Protein AF-A0A368ZDE7-F1 (afdb_monomer_lite)

Sequence (183 aa):
MKRCLILVFVIISFYSSSQNFVDDIDRVAVVVIDYCVDTNGKRFDIKINQDKSTYKHDGWQQGCLEHFKNGTLIYPMKMTNTCWKSIYYFVNSKYKTYELPAEDRVKCKEFHRGKFKYENPAYSETIIKRRAKRQIEHGDLGGKQKYKIKWTDDHKYKLETLKMSLEKDKHKEEYNQISPQEP

Foldseek 3Di:
DDDPPPPPPPPPPPPPDDQAADAPDDFKWKWKWKWAAAQVLDIDPTDTDPVRGRDDDPVVNVVVSVVVNPDDDDPSNVRHPHMDMDMHMYGHVVPVPDDDDPVVQVVLLVVQADWDADPDPVQRQWIWGHDNQKIWIQGPVRWIWIWGWDDPGSNDIDTDTPDTPDVVCPVVVVVVPDDDDDD

Radius of gyration: 22.7 Å; chains: 1; bounding box: 64×62×55 Å

Organism: NCBI:txid533325

Secondary structure (DSSP, 8-state):
-------------------EEESSSSSEEEEEEEEEE-TTS-EEEEEE-TTT-----HHHHHHHHHHHHHSPPSSGGGTTTEEEEEEEEEEEGGGSS----HHHHHHGGGGGSEEEE-SSGGGTTPEEEEETTEEEEE-TTS-EEEEEEEEEETTEEEEEEEEE--GGGHHHHHTTSS-----

Structure (mmCIF, N/CA/C/O backbone):
data_AF-A0A368ZDE7-F1
#
_entry.id   AF-A0A368ZDE7-F1
#
loop_
_atom_site.group_PDB
_atom_site.id
_atom_site.type_symbol
_atom_site.label_atom_id
_atom_site.label_alt_id
_atom_site.label_comp_id
_atom_site.label_asym_id
_atom_site.label_entity_id
_atom_site.label_seq_id
_atom_site.pdbx_PDB_ins_code
_atom_site.Cartn_x
_atom_site.Cartn_y
_atom_site.Cartn_z
_atom_site.occupancy
_atom_site.B_iso_or_equiv
_atom_site.auth_seq_id
_atom_site.auth_comp_id
_atom_site.auth_asym_id
_atom_site.auth_atom_id
_atom_site.pdbx_PDB_model_num
ATOM 1 N N . MET A 1 1 ? -48.293 -17.791 -33.897 1.00 38.41 1 MET A N 1
ATOM 2 C CA . MET A 1 1 ? -46.893 -18.063 -33.499 1.00 38.41 1 MET A CA 1
ATOM 3 C C . MET A 1 1 ? -46.222 -16.752 -33.098 1.00 38.41 1 MET A C 1
ATOM 5 O O . MET A 1 1 ? -45.762 -16.023 -33.965 1.00 38.41 1 MET A O 1
ATOM 9 N N . LYS A 1 2 ? -46.236 -16.399 -31.806 1.00 40.88 2 LYS A N 1
ATOM 10 C CA . LYS A 1 2 ? -45.519 -15.221 -31.290 1.00 40.88 2 LYS A CA 1
ATOM 11 C C . LYS A 1 2 ? -44.111 -15.670 -30.899 1.00 40.88 2 LYS A C 1
ATOM 13 O O . LYS A 1 2 ? -43.956 -16.436 -29.956 1.00 40.88 2 LYS A O 1
ATOM 18 N N . ARG A 1 3 ? -43.102 -15.254 -31.665 1.00 46.19 3 ARG A N 1
ATOM 19 C CA . ARG A 1 3 ? -41.691 -15.475 -31.330 1.00 46.19 3 ARG A CA 1
ATOM 20 C C . ARG A 1 3 ? -41.312 -14.498 -30.214 1.00 46.19 3 ARG A C 1
ATOM 22 O O . ARG A 1 3 ? -41.156 -13.310 -30.473 1.00 46.19 3 ARG A O 1
ATOM 29 N N . CYS A 1 4 ? -41.204 -14.987 -28.982 1.00 45.69 4 CYS A N 1
ATOM 30 C CA . CYS A 1 4 ? -40.564 -14.249 -27.896 1.00 45.69 4 CYS A CA 1
ATOM 31 C C . CYS A 1 4 ? -39.050 -14.251 -28.134 1.00 45.69 4 CYS A C 1
ATOM 33 O O . CYS A 1 4 ? -38.377 -15.249 -27.895 1.00 45.69 4 CYS A O 1
ATOM 35 N N . LEU A 1 5 ? -38.524 -13.131 -28.626 1.00 50.25 5 LEU A N 1
ATOM 36 C CA . LEU A 1 5 ? -37.099 -12.819 -28.569 1.00 50.25 5 LEU A CA 1
ATOM 37 C C . LEU A 1 5 ? -36.759 -12.485 -27.111 1.00 50.25 5 LEU A C 1
ATOM 39 O O . LEU A 1 5 ? -37.008 -11.374 -26.649 1.00 50.25 5 LEU A O 1
ATOM 43 N N . ILE A 1 6 ? -36.243 -13.464 -26.369 1.00 53.16 6 ILE A N 1
ATOM 44 C CA . ILE A 1 6 ? -35.656 -13.222 -25.049 1.00 53.16 6 ILE A CA 1
ATOM 45 C C . ILE A 1 6 ? -34.253 -12.665 -25.290 1.00 53.16 6 ILE A C 1
ATOM 47 O O . ILE A 1 6 ? -33.321 -13.391 -25.629 1.00 53.16 6 ILE A O 1
ATOM 51 N N . LEU A 1 7 ? -34.134 -11.348 -25.166 1.00 50.12 7 LEU A N 1
ATOM 52 C CA . LEU A 1 7 ? -32.878 -10.616 -25.244 1.00 50.12 7 LEU A CA 1
ATOM 53 C C . LEU A 1 7 ? -32.168 -10.785 -23.892 1.00 50.12 7 LEU A C 1
ATOM 55 O O . LEU A 1 7 ? -32.485 -10.105 -22.919 1.00 50.12 7 LEU A O 1
ATOM 59 N N . VAL A 1 8 ? -31.266 -11.765 -23.806 1.00 55.41 8 VAL A N 1
ATOM 60 C CA . VAL A 1 8 ? -30.436 -12.000 -22.616 1.00 55.41 8 VAL A CA 1
ATOM 61 C C . VAL A 1 8 ? -29.409 -10.872 -22.528 1.00 55.41 8 VAL A C 1
ATOM 63 O O . VAL A 1 8 ? -28.395 -10.874 -23.221 1.00 55.41 8 VAL A O 1
ATOM 66 N N . PHE A 1 9 ? -29.691 -9.880 -21.684 1.00 45.12 9 PHE A N 1
ATOM 67 C CA . PHE A 1 9 ? -28.726 -8.859 -21.289 1.00 45.12 9 PHE A CA 1
ATOM 68 C C . PHE A 1 9 ? -27.680 -9.508 -20.372 1.00 45.12 9 PHE A C 1
ATOM 70 O O . PHE A 1 9 ? -27.902 -9.687 -19.175 1.00 45.12 9 PHE A O 1
ATOM 77 N N . VAL A 1 10 ? -26.534 -9.888 -20.939 1.00 45.66 10 VAL A N 1
ATOM 78 C CA . VAL A 1 10 ? -25.349 -10.259 -20.160 1.00 45.66 10 VAL A CA 1
ATOM 79 C C . VAL A 1 10 ? -24.764 -8.967 -19.591 1.00 45.66 10 VAL A C 1
ATOM 81 O O . VAL A 1 10 ? -24.033 -8.244 -20.264 1.00 45.66 10 VAL A O 1
ATOM 84 N N . ILE A 1 11 ? -25.125 -8.644 -18.350 1.00 45.81 11 ILE A N 1
ATOM 85 C CA . ILE A 1 11 ? -24.500 -7.558 -17.593 1.00 45.81 11 ILE A CA 1
ATOM 86 C C . ILE A 1 11 ? -23.112 -8.052 -17.171 1.00 45.81 11 ILE A C 1
ATOM 88 O O . ILE A 1 11 ? -22.952 -8.683 -16.128 1.00 45.81 11 ILE A O 1
ATOM 92 N N . ILE A 1 12 ? -22.100 -7.808 -18.007 1.00 44.31 12 ILE A N 1
ATOM 93 C CA . ILE A 1 12 ? -20.701 -8.013 -17.624 1.00 44.31 12 ILE A CA 1
ATOM 94 C C . ILE A 1 12 ? -20.291 -6.813 -16.771 1.00 44.31 12 ILE A C 1
ATOM 96 O O . ILE A 1 12 ? -19.841 -5.782 -17.270 1.00 44.31 12 ILE A O 1
ATOM 100 N N . SER A 1 13 ? -20.493 -6.933 -15.463 1.00 41.50 13 SER A N 1
ATOM 101 C CA . SER A 1 13 ? -19.992 -5.970 -14.487 1.00 41.50 13 SER A CA 1
ATOM 102 C C . SER A 1 13 ? -18.473 -6.111 -14.373 1.00 41.50 13 SER A C 1
ATOM 104 O O . SER A 1 13 ? -17.971 -6.897 -13.571 1.00 41.50 13 SER A O 1
ATOM 106 N N . PHE A 1 14 ? -17.720 -5.354 -15.172 1.00 37.47 14 PHE A N 1
ATOM 107 C CA . PHE A 1 14 ? -16.277 -5.199 -14.985 1.00 37.47 14 PHE A CA 1
ATOM 108 C C . PHE A 1 14 ? -16.005 -4.335 -13.746 1.00 37.47 14 PHE A C 1
ATOM 110 O O . PHE A 1 14 ? -15.839 -3.120 -13.831 1.00 37.47 14 PHE A O 1
ATOM 117 N N . TYR A 1 15 ? -15.960 -4.964 -12.572 1.00 40.03 15 TYR A N 1
ATOM 118 C CA . TYR A 1 15 ? -15.416 -4.339 -11.367 1.00 40.03 15 TYR A CA 1
ATOM 119 C C . TYR A 1 15 ? -13.885 -4.465 -11.387 1.00 40.03 15 TYR A C 1
ATOM 121 O O . TYR A 1 15 ? -13.300 -5.391 -10.829 1.00 40.03 15 TYR A O 1
ATOM 129 N N . SER A 1 16 ? -13.208 -3.537 -12.066 1.00 41.28 16 SER A N 1
ATOM 130 C CA . SER A 1 16 ? -11.744 -3.470 -12.057 1.00 41.28 16 SER A CA 1
ATOM 131 C C . SER A 1 16 ? -11.243 -2.675 -10.855 1.00 41.28 16 SER A C 1
ATOM 133 O O . SER A 1 16 ? -11.096 -1.458 -10.899 1.00 41.28 16 SER A O 1
ATOM 135 N N . SER A 1 17 ? -10.955 -3.401 -9.779 1.00 49.16 17 SER A N 1
ATOM 136 C CA . SER A 1 17 ? -9.959 -3.074 -8.747 1.00 49.16 17 SER A CA 1
ATOM 137 C C . SER A 1 17 ? -9.624 -4.372 -8.009 1.00 49.16 17 SER A C 1
ATOM 139 O O . SER A 1 17 ? -9.922 -4.532 -6.829 1.00 49.16 17 SER A O 1
ATOM 141 N N . SER A 1 18 ? -9.100 -5.361 -8.739 1.00 57.50 18 SER A N 1
ATOM 142 C CA . SER A 1 18 ? -8.778 -6.673 -8.174 1.00 57.50 18 SER A CA 1
ATOM 143 C C . SER A 1 18 ? -7.544 -6.557 -7.284 1.00 57.50 18 SER A C 1
ATOM 145 O O . SER A 1 18 ? -6.411 -6.672 -7.747 1.00 57.50 18 SER A O 1
ATOM 147 N N . GLN A 1 19 ? -7.760 -6.321 -5.994 1.00 75.31 19 GLN A N 1
ATOM 148 C CA . GLN A 1 19 ? -6.785 -6.700 -4.982 1.00 75.31 19 GLN A CA 1
ATOM 149 C C . GLN A 1 19 ? -6.508 -8.203 -5.137 1.00 75.31 19 GLN A C 1
ATOM 151 O O . GLN A 1 19 ? -7.449 -8.992 -5.223 1.00 75.31 19 GLN A O 1
ATOM 156 N N . ASN A 1 20 ? -5.237 -8.603 -5.239 1.00 89.50 20 ASN A N 1
ATOM 157 C CA . ASN A 1 20 ? -4.905 -10.020 -5.370 1.00 89.50 20 ASN A CA 1
ATOM 158 C C . ASN A 1 20 ? -5.102 -10.6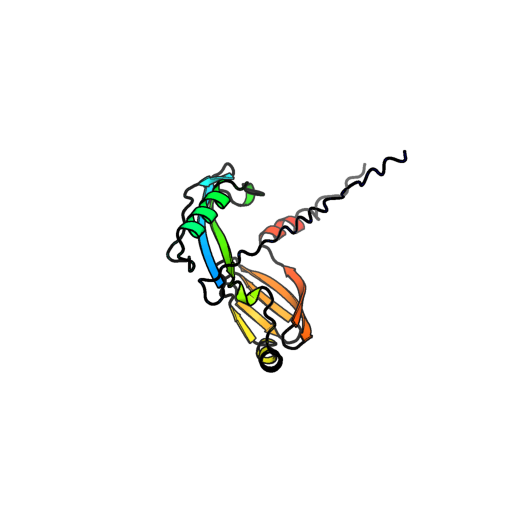84 -4.014 1.00 89.50 20 ASN A C 1
ATOM 160 O O . ASN A 1 20 ? -4.502 -10.266 -3.021 1.00 89.50 20 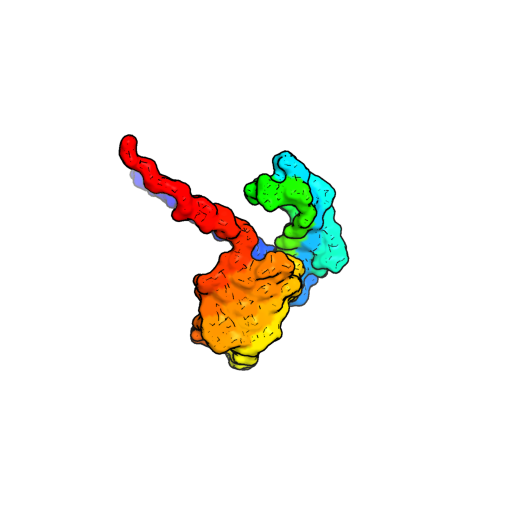ASN A O 1
ATOM 164 N N . PHE A 1 21 ? -5.942 -11.710 -3.982 1.00 91.75 21 PHE A N 1
ATOM 165 C CA . PHE A 1 21 ? -6.184 -12.490 -2.782 1.00 91.75 21 PHE A CA 1
ATOM 166 C C . PHE A 1 21 ? -5.628 -13.897 -2.946 1.00 91.75 21 PHE A C 1
ATOM 168 O O . PHE A 1 21 ? -5.849 -14.523 -3.982 1.00 91.75 21 PHE A O 1
ATOM 175 N N . VAL A 1 22 ? -4.919 -14.366 -1.926 1.00 94.31 22 VAL A N 1
ATOM 176 C CA . VAL A 1 22 ? -4.244 -15.671 -1.882 1.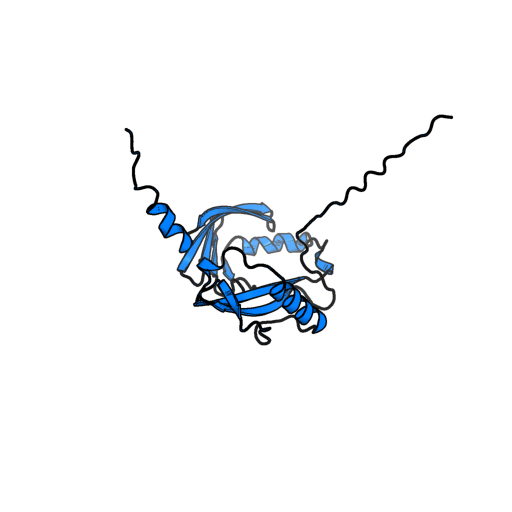00 94.31 22 VAL A CA 1
ATOM 177 C C . VAL A 1 22 ? -4.413 -16.284 -0.493 1.00 94.31 22 VAL A C 1
ATOM 179 O O . VAL A 1 22 ? -4.745 -15.570 0.449 1.00 94.31 22 VAL A O 1
ATOM 182 N N . ASP A 1 23 ? -4.201 -17.587 -0.337 1.00 95.31 23 ASP A N 1
ATOM 183 C CA . ASP A 1 23 ? -4.495 -18.288 0.928 1.00 95.31 23 ASP A CA 1
ATOM 184 C C . ASP A 1 23 ? -3.236 -18.662 1.728 1.00 95.31 23 ASP A C 1
ATOM 186 O O . ASP A 1 23 ? -3.324 -19.057 2.889 1.00 95.31 23 ASP A O 1
ATOM 190 N N . ASP A 1 24 ? -2.055 -18.491 1.136 1.00 95.50 24 ASP A N 1
ATOM 191 C CA . ASP A 1 24 ? -0.758 -18.993 1.602 1.00 95.50 24 ASP A CA 1
ATOM 192 C C . ASP A 1 24 ? 0.115 -17.934 2.309 1.00 95.50 24 ASP A C 1
ATOM 194 O O . ASP A 1 24 ? 1.326 -18.099 2.450 1.00 95.50 24 ASP A O 1
ATOM 198 N N . ILE A 1 25 ? -0.486 -16.842 2.787 1.00 93.62 25 ILE A N 1
ATOM 199 C CA . ILE A 1 25 ? 0.186 -15.763 3.538 1.00 93.62 25 ILE A CA 1
ATOM 200 C C . ILE A 1 25 ? -0.617 -15.420 4.792 1.00 93.62 25 ILE A C 1
ATOM 202 O O . ILE A 1 25 ? -1.831 -15.554 4.770 1.00 93.62 25 ILE A O 1
ATOM 206 N N . ASP A 1 26 ? -0.018 -14.926 5.881 1.00 91.56 26 ASP A N 1
ATOM 207 C CA . ASP A 1 26 ? -0.820 -14.614 7.083 1.00 91.56 26 ASP A CA 1
ATOM 208 C C . ASP A 1 26 ? -1.766 -13.418 6.868 1.00 91.56 26 ASP A C 1
ATOM 210 O O . ASP A 1 26 ? -2.974 -13.527 7.096 1.00 91.56 26 ASP A O 1
ATOM 214 N N . ARG A 1 27 ? -1.229 -12.278 6.405 1.00 90.56 27 ARG A N 1
ATOM 215 C CA . ARG A 1 27 ? -1.981 -11.015 6.269 1.00 90.56 27 ARG A CA 1
ATOM 216 C C . ARG A 1 27 ? -1.837 -10.367 4.910 1.00 90.56 27 ARG A C 1
ATOM 218 O O . ARG A 1 27 ? -2.764 -10.404 4.105 1.00 90.56 27 ARG A O 1
ATOM 225 N N . VAL A 1 28 ? -0.686 -9.749 4.688 1.00 90.50 28 VAL A N 1
ATOM 226 C CA . VAL A 1 28 ? -0.341 -9.052 3.457 1.00 90.50 28 VAL A CA 1
ATOM 227 C C . VAL A 1 28 ? 1.085 -9.428 3.107 1.00 90.50 28 VAL A C 1
ATOM 229 O O . VAL A 1 28 ? 1.962 -9.425 3.968 1.00 90.50 28 VAL A O 1
ATOM 232 N N . ALA A 1 29 ? 1.311 -9.735 1.841 1.00 92.88 29 ALA A N 1
ATOM 233 C CA . ALA A 1 29 ? 2.629 -9.983 1.298 1.00 92.88 29 ALA A CA 1
ATOM 234 C C . ALA A 1 29 ? 2.814 -9.157 0.026 1.00 92.88 29 ALA A C 1
ATOM 236 O O . ALA A 1 29 ? 1.844 -8.732 -0.610 1.00 92.88 29 ALA A O 1
ATOM 237 N N . VAL A 1 30 ? 4.067 -8.881 -0.321 1.00 92.75 30 VAL A N 1
ATOM 238 C CA . VAL A 1 30 ? 4.397 -8.009 -1.448 1.00 92.75 30 VAL A CA 1
ATOM 239 C C . VAL A 1 30 ? 5.433 -8.627 -2.366 1.00 92.75 30 VAL A C 1
ATOM 241 O O . VAL A 1 30 ? 6.364 -9.296 -1.913 1.00 92.75 30 VAL A O 1
ATOM 244 N N . VAL A 1 31 ? 5.286 -8.333 -3.655 1.00 94.50 31 VAL A N 1
ATOM 245 C CA . VAL A 1 31 ? 6.329 -8.522 -4.666 1.00 94.50 31 VAL A CA 1
ATOM 246 C C . VAL A 1 31 ? 6.785 -7.143 -5.117 1.00 94.50 31 VAL A C 1
ATOM 248 O O . VAL A 1 31 ? 5.971 -6.316 -5.533 1.00 94.50 31 VAL A O 1
ATOM 251 N N . VAL A 1 32 ? 8.086 -6.891 -5.010 1.00 92.94 32 VAL A N 1
ATOM 252 C CA . VAL A 1 32 ? 8.717 -5.618 -5.360 1.00 92.94 32 VAL A CA 1
ATOM 253 C C . VAL A 1 32 ? 9.534 -5.811 -6.629 1.00 92.94 32 VAL A C 1
ATOM 255 O O . VAL A 1 32 ? 10.398 -6.679 -6.684 1.00 92.94 32 VAL A O 1
ATOM 258 N N . ILE A 1 33 ? 9.275 -4.987 -7.639 1.00 94.69 33 ILE A N 1
ATOM 259 C CA . ILE A 1 33 ? 10.022 -4.949 -8.896 1.00 94.69 33 ILE A CA 1
ATOM 260 C C . ILE A 1 33 ? 10.808 -3.644 -8.944 1.00 94.69 33 ILE A C 1
ATOM 262 O O . ILE A 1 33 ? 10.211 -2.566 -8.942 1.00 94.69 33 ILE A O 1
ATOM 266 N N . ASP A 1 34 ? 12.129 -3.746 -9.020 1.00 94.06 34 ASP A N 1
ATOM 267 C CA . ASP A 1 34 ? 13.002 -2.617 -9.324 1.00 94.06 34 ASP A CA 1
ATOM 268 C C . ASP A 1 34 ? 13.100 -2.462 -10.851 1.00 94.06 34 ASP A C 1
ATOM 270 O O . ASP A 1 34 ? 13.139 -3.451 -11.588 1.00 94.06 34 ASP A O 1
ATOM 274 N N . TYR A 1 35 ? 13.101 -1.220 -11.332 1.00 94.69 35 TYR A N 1
ATOM 275 C CA . TYR A 1 35 ? 13.285 -0.895 -12.747 1.00 94.69 35 TYR A CA 1
ATOM 276 C C . TYR A 1 35 ? 13.844 0.516 -12.916 1.00 94.69 35 TYR A C 1
ATOM 278 O O . TYR A 1 35 ? 13.671 1.365 -12.045 1.00 94.69 35 TYR A O 1
ATOM 286 N N . CYS A 1 36 ? 14.449 0.803 -14.062 1.00 93.12 36 CYS A N 1
ATOM 287 C CA . CYS A 1 36 ? 14.890 2.145 -14.430 1.00 93.12 36 CYS A CA 1
ATOM 288 C C . CYS A 1 36 ? 14.179 2.617 -15.700 1.00 93.12 36 CYS A C 1
ATOM 290 O O . CYS A 1 36 ? 13.642 1.808 -16.461 1.00 93.12 36 CYS A O 1
ATOM 292 N N . VAL A 1 37 ? 14.122 3.932 -15.903 1.00 91.31 37 VAL A N 1
ATOM 293 C CA . VAL A 1 37 ? 13.501 4.554 -17.080 1.00 91.31 37 VAL A CA 1
ATOM 294 C C . VAL A 1 37 ? 14.549 5.393 -17.797 1.00 91.31 37 VAL A C 1
ATOM 296 O O . VAL A 1 37 ? 15.210 6.219 -17.168 1.00 91.31 37 VAL A O 1
ATOM 299 N N . ASP A 1 38 ? 14.728 5.167 -19.096 1.00 89.81 38 ASP A N 1
ATOM 300 C CA . ASP A 1 38 ? 15.703 5.902 -19.904 1.00 89.81 38 ASP A CA 1
ATOM 301 C C . ASP A 1 38 ? 15.189 7.297 -20.300 1.00 89.81 38 ASP A C 1
ATOM 303 O O . ASP A 1 38 ? 14.086 7.704 -19.927 1.00 89.81 38 ASP A O 1
ATOM 307 N N . THR A 1 39 ? 15.989 8.045 -21.059 1.00 89.50 39 THR A N 1
ATOM 308 C CA . THR A 1 39 ? 15.639 9.386 -21.560 1.00 89.50 39 THR A CA 1
ATOM 309 C C . THR A 1 39 ? 14.412 9.397 -22.471 1.00 89.50 39 THR A C 1
ATOM 311 O O . THR A 1 39 ? 13.708 10.402 -22.531 1.00 89.50 39 THR A O 1
ATOM 314 N N . ASN A 1 40 ? 14.130 8.288 -23.156 1.00 87.69 40 ASN A N 1
ATOM 315 C CA . ASN A 1 40 ? 12.993 8.137 -24.063 1.00 87.69 40 ASN A CA 1
ATOM 316 C C . ASN A 1 40 ? 11.739 7.632 -23.339 1.00 87.69 40 ASN A C 1
ATOM 318 O O . ASN A 1 40 ? 10.700 7.420 -23.965 1.00 87.69 40 ASN A O 1
ATOM 322 N N . GLY A 1 41 ? 11.819 7.414 -22.024 1.00 85.31 41 GLY A N 1
ATOM 323 C CA . GLY A 1 41 ? 10.703 6.902 -21.250 1.00 85.31 41 GLY A CA 1
ATOM 324 C C . GLY A 1 41 ? 10.538 5.383 -21.288 1.00 85.31 41 GLY A C 1
ATOM 325 O O . GLY A 1 41 ? 9.527 4.866 -20.804 1.00 85.31 41 GLY A O 1
ATOM 326 N N . LYS A 1 42 ? 11.503 4.650 -21.851 1.00 89.62 42 LYS A N 1
ATOM 327 C CA . LYS A 1 42 ? 11.481 3.190 -21.926 1.00 89.62 42 LYS A CA 1
ATOM 328 C C . LYS A 1 42 ? 12.039 2.590 -20.639 1.00 89.62 42 LYS A C 1
ATOM 330 O O . LYS A 1 42 ? 13.036 3.048 -20.086 1.00 89.62 42 LYS A O 1
ATOM 335 N N . ARG A 1 43 ? 11.389 1.526 -20.166 1.00 92.12 43 ARG A N 1
ATOM 336 C CA . ARG A 1 43 ? 11.822 0.781 -18.978 1.00 92.12 43 ARG A CA 1
ATOM 337 C C . ARG A 1 43 ? 12.947 -0.199 -19.298 1.00 92.12 43 ARG A C 1
ATOM 339 O O . ARG A 1 43 ? 12.881 -0.894 -20.311 1.00 92.12 43 ARG A O 1
ATOM 346 N N . PHE A 1 44 ? 13.914 -0.312 -18.394 1.00 93.50 44 PHE A N 1
ATOM 347 C CA . PHE A 1 44 ? 15.025 -1.264 -18.456 1.00 93.50 44 PHE A CA 1
ATOM 348 C C . PHE A 1 44 ? 15.466 -1.706 -17.045 1.00 93.50 44 PHE A C 1
ATOM 350 O O . PHE A 1 44 ? 14.911 -1.228 -16.056 1.00 93.50 44 PHE A O 1
ATOM 357 N N . ASP A 1 45 ? 16.406 -2.661 -16.961 1.00 95.25 45 ASP A N 1
ATOM 358 C CA . ASP A 1 45 ? 16.870 -3.308 -15.708 1.00 95.25 45 ASP A CA 1
ATOM 359 C C . ASP A 1 45 ? 15.710 -3.755 -14.794 1.00 95.25 45 ASP A C 1
ATOM 361 O O . ASP A 1 45 ? 15.682 -3.501 -13.593 1.00 95.25 45 ASP A O 1
ATOM 365 N N . ILE A 1 46 ? 14.693 -4.377 -15.399 1.00 96.31 46 ILE A N 1
ATOM 366 C CA . ILE A 1 46 ? 13.475 -4.803 -14.705 1.00 96.31 46 ILE A CA 1
ATOM 367 C C . ILE A 1 46 ? 13.734 -6.141 -14.009 1.00 96.31 46 ILE A C 1
ATOM 369 O O . ILE A 1 46 ? 13.883 -7.164 -14.686 1.00 96.31 46 ILE A O 1
ATOM 373 N N . LYS A 1 47 ? 13.711 -6.157 -12.675 1.00 96.69 47 LYS A N 1
ATOM 374 C CA . LYS A 1 47 ? 13.940 -7.369 -11.872 1.00 96.69 47 LYS A CA 1
ATOM 375 C C . LYS A 1 47 ? 13.154 -7.369 -10.568 1.00 96.69 47 LYS A C 1
ATOM 377 O O . LYS A 1 47 ? 12.849 -6.320 -10.008 1.00 96.69 47 LYS A O 1
ATOM 382 N N . ILE A 1 48 ? 12.854 -8.561 -10.063 1.00 97.12 48 ILE A N 1
ATOM 383 C CA . ILE A 1 48 ? 12.260 -8.728 -8.734 1.00 97.12 48 ILE A CA 1
ATOM 384 C C . ILE A 1 48 ? 13.335 -8.461 -7.677 1.00 97.12 48 ILE A C 1
ATOM 386 O O . ILE A 1 48 ? 14.410 -9.060 -7.705 1.00 97.12 48 ILE A O 1
ATOM 390 N N . ASN A 1 49 ? 13.039 -7.579 -6.726 1.00 94.94 49 ASN A N 1
ATOM 391 C CA . ASN A 1 49 ? 13.873 -7.343 -5.557 1.00 94.94 49 ASN A CA 1
ATOM 392 C C . ASN A 1 49 ? 13.535 -8.385 -4.484 1.00 94.94 49 ASN A C 1
ATOM 394 O O . ASN A 1 49 ? 12.536 -8.248 -3.772 1.00 94.94 49 ASN A O 1
ATOM 398 N N . GLN A 1 50 ? 14.353 -9.434 -4.374 1.00 94.88 50 GLN A N 1
ATOM 399 C CA . GLN A 1 50 ? 14.107 -10.516 -3.418 1.00 94.88 50 GLN A CA 1
ATOM 400 C C . GLN A 1 50 ? 14.231 -10.062 -1.961 1.00 94.88 50 GLN A C 1
ATOM 402 O O . GLN A 1 50 ? 13.462 -10.534 -1.128 1.00 94.88 50 GLN A O 1
ATOM 407 N N . ASP A 1 51 ? 15.105 -9.107 -1.658 1.00 91.81 51 ASP A N 1
ATOM 408 C CA . ASP A 1 51 ? 15.306 -8.625 -0.286 1.00 91.81 51 ASP A CA 1
ATOM 409 C C . ASP A 1 51 ? 14.091 -7.847 0.237 1.00 91.81 51 ASP A C 1
ATOM 411 O O . ASP A 1 51 ? 13.767 -7.895 1.420 1.00 91.81 51 ASP A O 1
ATOM 415 N N . LYS A 1 52 ? 13.389 -7.137 -0.653 1.00 90.12 52 LYS A N 1
ATOM 416 C CA . LYS A 1 52 ? 12.208 -6.326 -0.312 1.00 90.12 52 LYS A CA 1
ATOM 417 C C . LYS A 1 52 ? 10.881 -7.047 -0.539 1.00 90.12 52 LYS A C 1
ATOM 419 O O . LYS A 1 52 ? 9.847 -6.558 -0.088 1.00 90.12 52 LYS A O 1
ATOM 424 N N . SER A 1 53 ? 10.887 -8.167 -1.257 1.00 93.06 53 SER A N 1
ATOM 425 C CA . SER A 1 53 ? 9.682 -8.962 -1.508 1.00 93.06 53 SER A CA 1
ATOM 426 C C . SER A 1 53 ? 9.438 -9.926 -0.355 1.00 93.06 53 SER A C 1
ATOM 428 O O . SER A 1 53 ? 10.298 -10.749 -0.043 1.00 93.06 53 SER A O 1
ATOM 430 N N . THR A 1 54 ? 8.249 -9.872 0.241 1.00 94.25 54 THR A N 1
ATOM 431 C CA . THR A 1 54 ? 7.842 -10.807 1.300 1.00 94.25 54 THR A CA 1
ATOM 432 C C . THR A 1 54 ? 7.043 -11.988 0.764 1.00 94.25 54 THR A C 1
ATOM 434 O O . THR A 1 54 ? 7.027 -13.033 1.407 1.00 94.25 54 THR A O 1
ATOM 437 N N . TYR A 1 55 ? 6.428 -11.873 -0.421 1.00 95.19 55 TYR A N 1
ATOM 438 C CA . TYR A 1 55 ? 5.759 -13.008 -1.051 1.00 95.19 55 TYR A CA 1
ATOM 439 C C . TYR A 1 55 ? 6.743 -13.801 -1.910 1.00 95.19 55 TYR A C 1
ATOM 441 O O . TYR A 1 55 ? 7.328 -13.250 -2.844 1.00 95.19 55 TYR A O 1
ATOM 449 N N . LYS A 1 56 ? 6.949 -15.079 -1.579 1.00 94.50 56 LYS A N 1
ATOM 450 C CA . LYS A 1 56 ? 7.999 -15.935 -2.164 1.00 94.50 56 LYS A CA 1
ATOM 451 C C . LYS A 1 56 ? 7.485 -16.977 -3.158 1.00 94.50 56 LYS A C 1
ATOM 453 O O . LYS A 1 56 ? 8.246 -17.832 -3.581 1.00 94.50 56 LYS A O 1
ATOM 458 N N . HIS A 1 57 ? 6.210 -16.917 -3.530 1.00 95.88 57 HIS A N 1
ATOM 459 C CA . HIS A 1 57 ? 5.647 -17.859 -4.488 1.00 95.88 57 HIS A CA 1
ATOM 460 C C . HIS A 1 57 ? 6.106 -17.524 -5.920 1.00 95.88 57 HIS A C 1
ATOM 462 O O . HIS A 1 57 ? 5.666 -16.527 -6.498 1.00 95.88 57 HIS A O 1
ATOM 468 N N . ASP A 1 58 ? 6.920 -18.391 -6.527 1.00 95.38 58 ASP A N 1
ATOM 469 C CA . ASP A 1 58 ? 7.557 -18.154 -7.835 1.00 95.38 58 ASP A CA 1
ATOM 470 C C . ASP A 1 58 ? 6.559 -17.847 -8.958 1.00 95.38 58 ASP A C 1
ATOM 472 O O . ASP A 1 58 ? 6.724 -16.871 -9.689 1.00 95.38 58 ASP A O 1
ATOM 476 N N . GLY A 1 59 ? 5.473 -18.623 -9.062 1.00 95.00 59 GLY A N 1
ATOM 477 C CA . GLY A 1 59 ? 4.442 -18.402 -10.087 1.00 95.00 59 GLY A CA 1
ATOM 478 C C . GLY A 1 59 ? 3.810 -17.005 -10.024 1.00 95.00 59 GLY A C 1
ATOM 479 O O . GLY A 1 59 ? 3.657 -16.340 -11.048 1.00 95.00 59 GLY A O 1
ATOM 480 N N . TRP A 1 60 ? 3.514 -16.513 -8.817 1.00 95.12 60 TRP A N 1
ATOM 481 C CA . TRP A 1 60 ? 2.994 -15.163 -8.616 1.00 95.12 60 TRP A CA 1
ATOM 482 C C . TRP A 1 60 ? 4.036 -14.090 -8.909 1.00 95.12 60 TRP A C 1
ATOM 484 O O . TRP A 1 60 ? 3.717 -13.095 -9.557 1.00 95.12 60 TRP A O 1
ATOM 494 N N . GLN A 1 61 ? 5.283 -14.293 -8.479 1.00 96.44 61 GLN A N 1
ATOM 495 C CA . GLN A 1 61 ? 6.369 -13.363 -8.779 1.00 96.44 61 GLN A CA 1
ATOM 496 C C . GLN A 1 61 ? 6.581 -13.204 -10.291 1.00 96.44 61 GLN A C 1
ATOM 498 O O . GLN A 1 61 ? 6.667 -12.079 -10.791 1.00 96.44 61 GLN A O 1
ATOM 503 N N . GLN A 1 62 ? 6.603 -14.318 -11.023 1.00 96.56 62 GLN A N 1
ATOM 504 C CA . GLN A 1 62 ? 6.748 -14.317 -12.474 1.00 96.56 62 GLN A CA 1
ATOM 505 C C . GLN A 1 62 ? 5.549 -13.645 -13.157 1.00 96.56 62 GLN A C 1
ATOM 507 O O . GLN A 1 62 ? 5.741 -12.784 -14.017 1.00 96.56 62 GLN A O 1
ATOM 512 N N . GLY A 1 63 ? 4.325 -13.936 -12.707 1.00 95.31 63 GLY A N 1
ATOM 513 C CA . GLY A 1 63 ? 3.118 -13.265 -13.194 1.00 95.31 63 GLY A CA 1
ATOM 514 C C . GLY A 1 63 ? 3.153 -11.744 -12.988 1.00 95.31 63 GLY A C 1
ATOM 515 O O . GLY A 1 63 ? 2.817 -10.986 -13.900 1.00 95.31 63 GLY A O 1
ATOM 516 N N . CYS A 1 64 ? 3.632 -11.265 -11.833 1.00 94.88 64 CYS A N 1
ATOM 517 C CA . CYS A 1 64 ? 3.843 -9.834 -11.586 1.00 94.88 64 CYS A CA 1
ATOM 518 C C . CYS A 1 64 ? 4.862 -9.220 -12.554 1.00 94.88 64 CYS A C 1
ATOM 520 O O . CYS A 1 64 ? 4.655 -8.108 -13.050 1.00 94.88 64 CYS A O 1
ATOM 522 N N . LEU A 1 65 ? 5.965 -9.925 -12.814 1.00 95.38 65 LEU A N 1
ATOM 523 C CA . LEU A 1 65 ? 7.018 -9.462 -13.713 1.00 95.38 65 LEU A CA 1
ATOM 524 C C . LEU A 1 65 ? 6.518 -9.351 -15.158 1.00 95.38 65 LEU A C 1
ATOM 526 O O . LEU A 1 65 ? 6.783 -8.349 -15.824 1.00 95.38 65 LEU A O 1
ATOM 530 N N . GLU A 1 66 ? 5.773 -10.348 -15.626 1.00 95.69 66 GLU A N 1
ATOM 531 C CA . GLU A 1 66 ? 5.164 -10.369 -16.958 1.00 95.69 66 GLU A CA 1
ATOM 532 C C . GLU A 1 66 ? 4.106 -9.280 -17.113 1.00 95.69 66 GLU A C 1
ATOM 534 O O . GLU A 1 66 ? 4.182 -8.476 -18.045 1.00 95.69 66 GLU A O 1
ATOM 539 N N . HIS A 1 67 ? 3.177 -9.176 -16.157 1.00 93.62 67 HIS A N 1
ATOM 540 C CA . HIS A 1 67 ? 2.181 -8.108 -16.140 1.00 93.62 67 HIS A CA 1
ATOM 541 C C . HIS A 1 67 ? 2.846 -6.724 -16.164 1.00 93.62 67 HIS A C 1
ATOM 543 O O . HIS A 1 67 ? 2.457 -5.855 -16.946 1.00 93.62 67 HIS A O 1
ATOM 549 N N . PHE A 1 68 ? 3.901 -6.519 -15.365 1.00 92.75 68 PHE A N 1
ATOM 550 C CA . PHE A 1 68 ? 4.636 -5.259 -15.368 1.00 92.75 68 PHE A CA 1
ATOM 551 C C . PHE A 1 68 ? 5.262 -4.976 -16.736 1.00 92.75 68 PHE A C 1
ATOM 553 O O . PHE A 1 68 ? 5.064 -3.884 -17.267 1.00 92.75 68 PHE A O 1
ATOM 560 N N . LYS A 1 69 ? 5.986 -5.935 -17.328 1.00 92.94 69 LYS A N 1
ATOM 561 C CA . LYS A 1 69 ? 6.636 -5.775 -18.643 1.00 92.94 69 LYS A CA 1
ATOM 562 C C . LYS A 1 69 ? 5.635 -5.438 -19.751 1.00 92.94 69 LYS A C 1
ATOM 564 O O . LYS A 1 69 ? 5.932 -4.573 -20.571 1.00 92.94 69 LYS A O 1
ATOM 569 N N . ASN A 1 70 ? 4.449 -6.041 -19.715 1.00 91.31 70 ASN A N 1
ATOM 570 C CA . ASN A 1 70 ? 3.402 -5.843 -20.721 1.00 91.31 70 ASN A CA 1
ATOM 571 C C . ASN A 1 70 ? 2.577 -4.561 -20.511 1.00 91.31 70 ASN A C 1
ATOM 573 O O . ASN A 1 70 ? 1.933 -4.083 -21.443 1.00 91.31 70 ASN A O 1
ATOM 577 N N . GLY A 1 71 ? 2.591 -3.983 -19.306 1.00 85.56 71 GLY A N 1
ATOM 578 C CA . GLY A 1 71 ? 1.899 -2.724 -19.024 1.00 85.56 71 GLY A CA 1
ATOM 579 C C . GLY A 1 71 ? 2.487 -1.539 -19.797 1.00 85.56 71 GLY A C 1
ATOM 580 O O . GLY A 1 71 ? 3.676 -1.505 -20.088 1.00 85.56 71 GLY A O 1
ATOM 581 N N . THR A 1 72 ? 1.684 -0.519 -20.097 1.00 82.69 72 THR A N 1
ATOM 582 C CA . THR A 1 72 ? 2.201 0.749 -20.645 1.00 82.69 72 THR A CA 1
ATOM 583 C C . THR A 1 72 ? 2.482 1.731 -19.512 1.00 82.69 72 THR A C 1
ATOM 585 O O . THR A 1 72 ? 1.677 1.867 -18.591 1.00 82.69 72 THR A O 1
ATOM 588 N N . LEU A 1 73 ? 3.626 2.420 -19.561 1.00 78.00 73 LEU A N 1
ATOM 589 C CA . LEU A 1 73 ? 3.950 3.427 -18.555 1.00 78.00 73 LEU A CA 1
ATOM 590 C C . LEU A 1 73 ? 3.143 4.702 -18.813 1.00 78.00 73 LEU A C 1
ATOM 592 O O . LEU A 1 73 ? 3.193 5.268 -19.904 1.00 78.00 73 LEU A O 1
ATOM 596 N N . ILE A 1 74 ? 2.423 5.175 -17.801 1.00 72.94 74 ILE A N 1
ATOM 597 C CA . ILE A 1 74 ? 1.633 6.402 -17.901 1.00 72.94 74 ILE A CA 1
ATOM 598 C C . ILE A 1 74 ? 2.525 7.578 -17.465 1.00 72.94 74 ILE A C 1
ATOM 600 O O . ILE A 1 74 ? 3.011 7.598 -16.337 1.00 72.94 74 ILE A O 1
ATOM 604 N N . TYR A 1 75 ? 2.736 8.556 -18.352 1.00 71.81 75 TYR A N 1
ATOM 605 C CA . TYR A 1 75 ? 3.589 9.749 -18.153 1.00 71.81 75 TYR A CA 1
ATOM 606 C C . TYR A 1 75 ? 5.094 9.487 -17.924 1.00 71.81 75 TYR A C 1
ATOM 608 O O . TYR A 1 75 ? 5.668 9.972 -16.941 1.00 71.81 75 TYR A O 1
ATOM 616 N N . PRO A 1 76 ? 5.783 8.805 -18.853 1.00 73.12 76 PRO A N 1
ATOM 617 C CA . PRO A 1 76 ? 7.182 8.423 -18.673 1.00 73.12 76 PRO A CA 1
ATOM 618 C C . PRO A 1 76 ? 8.163 9.600 -18.578 1.00 73.12 76 PRO A C 1
ATOM 620 O O . PRO A 1 76 ? 9.165 9.489 -17.878 1.00 73.12 76 PRO A O 1
ATOM 623 N N . MET A 1 77 ? 7.855 10.751 -19.189 1.00 66.88 77 MET A N 1
ATOM 624 C CA . MET A 1 77 ? 8.737 11.932 -19.192 1.00 66.88 77 MET A CA 1
ATOM 625 C C . MET A 1 77 ? 9.047 12.474 -17.787 1.00 66.88 77 MET A C 1
ATOM 627 O O . MET A 1 77 ? 10.069 13.112 -17.583 1.00 66.88 77 MET A O 1
ATOM 631 N N . LYS A 1 78 ? 8.187 12.210 -16.793 1.00 73.75 78 LYS A N 1
ATOM 632 C CA . LYS A 1 78 ? 8.411 12.631 -15.396 1.00 73.75 78 LYS A CA 1
ATOM 633 C C . LYS A 1 78 ? 9.241 11.629 -14.586 1.00 73.75 78 LYS A C 1
ATOM 635 O O . LYS A 1 78 ? 9.393 11.810 -13.381 1.00 73.75 78 LYS A O 1
ATOM 640 N N . MET A 1 79 ? 9.684 10.545 -15.219 1.00 80.44 79 MET A N 1
ATOM 641 C CA . MET A 1 79 ? 10.341 9.405 -14.576 1.00 80.44 79 MET A CA 1
ATOM 642 C C . MET A 1 79 ? 11.708 9.079 -15.187 1.00 80.44 79 MET A C 1
ATOM 644 O O . MET A 1 79 ? 12.416 8.234 -14.641 1.00 80.44 79 MET A O 1
ATOM 648 N N . THR A 1 80 ? 12.060 9.727 -16.300 1.00 86.81 80 THR A N 1
ATOM 649 C CA . THR A 1 80 ? 13.291 9.497 -17.064 1.00 86.81 80 THR A CA 1
ATOM 650 C C . THR A 1 80 ? 14.540 9.707 -16.217 1.00 86.81 80 THR A C 1
ATOM 652 O O . THR A 1 80 ? 14.574 10.599 -15.370 1.00 86.81 80 THR A O 1
ATOM 655 N N . ASN A 1 81 ? 15.589 8.936 -16.500 1.00 84.12 81 ASN A N 1
ATOM 656 C CA . ASN A 1 81 ? 16.895 8.992 -15.835 1.00 84.12 81 ASN A CA 1
ATOM 657 C C . ASN A 1 81 ? 16.833 8.717 -14.328 1.00 84.12 81 ASN A C 1
ATOM 659 O O . ASN A 1 81 ? 17.624 9.245 -13.551 1.00 84.12 81 ASN A O 1
ATOM 663 N N . THR A 1 82 ? 15.864 7.921 -13.881 1.00 86.38 82 THR A N 1
ATOM 664 C CA . THR A 1 82 ? 15.714 7.546 -12.472 1.00 86.38 82 THR A CA 1
ATOM 665 C C . THR A 1 82 ? 15.249 6.097 -12.369 1.00 86.38 82 THR A C 1
ATOM 667 O O . THR A 1 82 ? 14.557 5.583 -13.255 1.00 86.38 82 THR A O 1
ATOM 670 N N . CYS A 1 83 ? 15.652 5.430 -11.289 1.00 88.88 83 CYS A N 1
ATOM 671 C CA . CYS A 1 83 ? 15.197 4.087 -10.958 1.00 88.88 83 CYS A CA 1
ATOM 672 C C . CYS A 1 83 ? 14.071 4.136 -9.926 1.00 88.88 83 CYS A C 1
ATOM 674 O O . CYS A 1 83 ? 14.052 4.961 -9.014 1.00 88.88 83 CYS A O 1
ATOM 676 N N . TRP A 1 84 ? 13.118 3.235 -10.097 1.00 88.06 84 TRP A N 1
ATOM 677 C CA . TRP A 1 84 ? 11.832 3.221 -9.429 1.00 88.06 84 TRP A CA 1
ATOM 678 C C . TRP A 1 84 ? 11.507 1.812 -8.950 1.00 88.06 84 TRP A C 1
ATOM 680 O O . TRP A 1 84 ? 12.134 0.827 -9.343 1.00 88.06 84 TRP A O 1
ATOM 690 N N . LYS A 1 85 ? 10.478 1.728 -8.109 1.00 88.56 85 LYS A N 1
ATOM 691 C CA . LYS A 1 85 ? 9.937 0.465 -7.614 1.00 88.56 85 LYS A CA 1
ATOM 692 C C . LYS A 1 85 ? 8.470 0.360 -7.990 1.00 88.56 85 LYS A C 1
ATOM 694 O O . LYS A 1 85 ? 7.724 1.330 -7.861 1.00 88.56 85 LYS A O 1
ATOM 699 N N . SER A 1 86 ? 8.058 -0.811 -8.450 1.00 88.88 86 SER A N 1
ATOM 700 C CA . SER A 1 86 ? 6.656 -1.195 -8.597 1.00 88.88 86 SER A CA 1
ATOM 701 C C . SER A 1 86 ? 6.340 -2.267 -7.564 1.00 88.88 86 SER A C 1
ATOM 703 O O . SER A 1 86 ? 7.169 -3.139 -7.310 1.00 88.88 86 SER A O 1
ATOM 705 N N . ILE A 1 87 ? 5.179 -2.174 -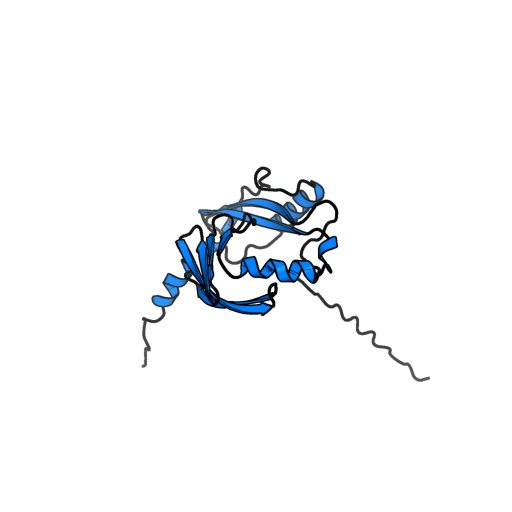6.921 1.00 89.62 87 ILE A N 1
ATOM 706 C CA . ILE A 1 87 ? 4.826 -3.041 -5.797 1.00 89.62 87 ILE A CA 1
ATOM 707 C C . ILE A 1 87 ? 3.462 -3.658 -6.069 1.00 89.62 87 ILE A C 1
ATOM 709 O O . ILE A 1 87 ? 2.486 -2.948 -6.307 1.00 89.62 87 ILE A O 1
ATOM 713 N N . TYR A 1 88 ? 3.416 -4.985 -6.014 1.00 91.62 88 TYR A N 1
ATOM 714 C CA . TYR A 1 88 ? 2.194 -5.773 -6.072 1.00 91.62 88 TYR A CA 1
ATOM 715 C C . TYR A 1 88 ? 1.830 -6.229 -4.665 1.00 91.62 88 TYR A C 1
ATOM 717 O O . TYR A 1 88 ? 2.695 -6.691 -3.920 1.00 91.62 88 TYR A O 1
ATOM 725 N N . TYR A 1 89 ? 0.550 -6.108 -4.321 1.00 90.50 89 TYR A N 1
ATOM 726 C CA . TYR A 1 89 ? 0.019 -6.492 -3.017 1.00 90.50 89 TYR A CA 1
ATOM 727 C C . TYR A 1 89 ? -0.816 -7.757 -3.132 1.00 90.50 89 TYR A C 1
ATOM 729 O O . TYR A 1 89 ? -1.668 -7.868 -4.018 1.00 90.50 89 TYR A O 1
ATOM 737 N N . PHE A 1 90 ? -0.589 -8.653 -2.180 1.00 93.00 90 PHE A N 1
ATOM 738 C CA . PHE A 1 90 ? -1.324 -9.888 -1.977 1.00 93.00 90 PHE A CA 1
ATOM 739 C C . PHE A 1 90 ? -1.911 -9.860 -0.577 1.00 93.00 90 PHE A C 1
ATOM 741 O O . PHE A 1 90 ? -1.196 -9.563 0.379 1.00 93.00 90 PHE A O 1
ATOM 748 N N . VAL A 1 91 ? -3.205 -10.130 -0.450 1.00 92.44 91 VAL A N 1
ATOM 749 C CA . VAL A 1 91 ? -3.919 -10.138 0.832 1.00 92.44 91 VAL A CA 1
ATOM 750 C C . VAL A 1 91 ? -4.455 -11.534 1.092 1.00 92.44 91 VAL A C 1
ATOM 752 O O . VAL A 1 91 ? -4.940 -12.181 0.168 1.00 92.44 91 VAL A O 1
ATOM 755 N N . ASN A 1 92 ? -4.394 -12.006 2.337 1.00 94.31 92 ASN A N 1
ATOM 756 C CA . ASN A 1 92 ? -4.994 -13.295 2.661 1.00 94.31 92 ASN A CA 1
ATOM 757 C C . ASN A 1 92 ? -6.504 -13.260 2.348 1.00 94.31 92 ASN A C 1
ATOM 759 O O . ASN A 1 92 ? -7.209 -12.361 2.820 1.00 94.31 92 ASN A O 1
ATOM 763 N N . SER A 1 93 ? -7.019 -14.225 1.577 1.00 94.81 93 SER A N 1
ATOM 764 C CA . SER A 1 93 ? -8.436 -14.267 1.188 1.00 94.81 93 SER A CA 1
ATOM 765 C C . SER A 1 93 ? -9.398 -14.308 2.370 1.00 94.81 93 SER A C 1
ATOM 767 O O . SER A 1 93 ? -10.529 -13.845 2.224 1.00 94.81 93 SER A O 1
ATOM 769 N N . LYS A 1 94 ? -8.968 -14.787 3.547 1.00 94.12 94 LYS A N 1
ATOM 770 C CA . LYS A 1 94 ? -9.759 -14.741 4.787 1.00 94.12 94 LYS A CA 1
ATOM 771 C C . LYS A 1 94 ? -10.233 -13.324 5.107 1.00 94.12 94 LYS A C 1
ATOM 773 O O . LYS A 1 94 ? -11.290 -13.162 5.702 1.00 94.12 94 LYS A O 1
ATOM 778 N N . TYR A 1 95 ? -9.498 -12.302 4.658 1.00 90.94 95 TYR A N 1
ATOM 779 C CA . TYR A 1 95 ? -9.839 -10.898 4.864 1.00 90.94 95 TYR A CA 1
ATOM 780 C C . TYR A 1 95 ? -10.792 -10.296 3.824 1.00 90.94 95 TYR A C 1
ATOM 782 O O . TYR A 1 95 ? -11.202 -9.154 4.008 1.00 90.94 95 TYR A O 1
ATOM 790 N N . LYS A 1 96 ? -11.203 -11.027 2.774 1.00 88.69 96 LYS A N 1
ATOM 791 C CA . LYS A 1 96 ? -12.145 -10.516 1.750 1.00 88.69 96 LYS A CA 1
ATOM 792 C C . LYS A 1 96 ? -13.445 -9.991 2.353 1.00 88.69 96 LYS A C 1
ATOM 794 O O . LYS A 1 96 ? -13.965 -8.968 1.922 1.00 88.69 96 LYS A O 1
ATOM 799 N N . THR A 1 97 ? -13.968 -10.722 3.329 1.00 87.00 97 THR A N 1
ATOM 800 C CA . THR A 1 97 ? -15.238 -10.431 4.003 1.00 87.00 97 THR A CA 1
ATOM 801 C C . THR A 1 97 ? -15.064 -10.347 5.513 1.00 87.00 97 THR A C 1
ATOM 803 O O . THR A 1 97 ? -16.048 -10.368 6.247 1.00 87.00 97 THR A O 1
ATOM 806 N N . TYR A 1 98 ? -13.819 -10.316 5.993 1.00 88.50 98 TYR A N 1
ATOM 807 C CA . TYR A 1 98 ? -13.556 -10.260 7.420 1.00 88.50 98 TYR A CA 1
ATOM 808 C C . TYR A 1 98 ? -13.978 -8.907 7.963 1.00 88.50 98 TYR A C 1
ATOM 810 O O . TYR A 1 98 ? -13.481 -7.861 7.539 1.00 88.50 98 TYR A O 1
ATOM 818 N N . GLU A 1 99 ? -14.840 -8.945 8.965 1.00 88.44 99 GLU A N 1
ATOM 819 C CA . GLU A 1 99 ? -15.089 -7.798 9.807 1.00 88.44 99 GLU A CA 1
ATOM 820 C C . GLU A 1 99 ? -14.411 -7.996 11.152 1.00 88.44 99 GLU A C 1
ATOM 822 O O . GLU A 1 99 ? -14.513 -9.052 11.775 1.00 88.44 99 GLU A O 1
ATOM 827 N N . LEU A 1 100 ? -13.754 -6.942 11.628 1.00 90.06 100 LEU A N 1
ATOM 828 C CA . LEU A 1 100 ? -13.163 -6.945 12.956 1.00 90.06 100 LEU A CA 1
ATOM 829 C C . LEU A 1 100 ? -14.265 -7.197 14.010 1.00 90.06 100 LEU A C 1
ATOM 831 O O . LEU A 1 100 ? -15.311 -6.546 13.918 1.00 90.06 100 LEU A O 1
ATOM 835 N N . PRO A 1 101 ? -14.075 -8.089 14.997 1.00 93.44 101 PRO A N 1
ATOM 836 C CA . PRO A 1 101 ? -15.034 -8.301 16.079 1.00 93.44 101 PRO A CA 1
ATOM 837 C C . PRO A 1 101 ? -15.309 -7.022 16.875 1.00 93.44 101 PRO A C 1
ATOM 839 O O . PRO A 1 101 ? -14.446 -6.152 16.989 1.00 93.44 101 PRO A O 1
ATOM 842 N N . ALA A 1 102 ? -16.506 -6.897 17.455 1.00 92.19 102 ALA A N 1
ATOM 843 C CA . ALA A 1 102 ? -16.910 -5.690 18.185 1.00 92.19 102 ALA A CA 1
ATOM 844 C C . ALA A 1 102 ? -15.962 -5.344 19.348 1.00 92.19 102 ALA A C 1
ATOM 846 O O . ALA A 1 102 ? -15.609 -4.182 19.531 1.00 92.19 102 ALA A O 1
ATOM 847 N N . GLU A 1 103 ? -15.499 -6.355 20.079 1.00 93.00 103 GLU A N 1
ATOM 848 C CA . GLU A 1 103 ? -14.528 -6.217 21.170 1.00 93.00 103 GLU A CA 1
ATOM 849 C C . GLU A 1 103 ? -13.176 -5.646 20.714 1.00 93.00 103 GLU A C 1
ATOM 851 O O . GLU A 1 103 ? -12.565 -4.842 21.419 1.00 93.00 103 GLU A O 1
ATOM 856 N N . ASP A 1 104 ? -12.737 -5.989 19.503 1.00 93.31 104 ASP A N 1
ATOM 857 C CA . ASP A 1 104 ? -11.490 -5.490 18.927 1.00 93.31 104 ASP A CA 1
ATOM 858 C C . ASP A 1 104 ? -11.656 -4.104 18.296 1.00 93.31 104 ASP A C 1
ATOM 860 O O . ASP A 1 104 ? -10.725 -3.299 18.326 1.00 93.31 104 ASP A O 1
ATOM 864 N N . A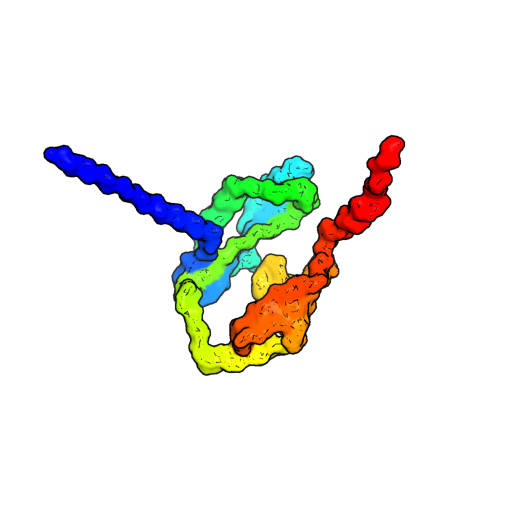RG A 1 105 ? -12.853 -3.769 17.790 1.00 93.00 105 ARG A N 1
ATOM 865 C CA . ARG A 1 105 ? -13.159 -2.417 17.280 1.00 93.00 105 ARG A CA 1
ATOM 866 C C . ARG A 1 105 ? -12.943 -1.348 18.349 1.00 93.00 105 ARG A C 1
ATOM 868 O O . ARG A 1 105 ? -12.429 -0.279 18.031 1.00 93.00 105 ARG A O 1
ATOM 875 N N . VAL A 1 106 ? -13.278 -1.642 19.608 1.00 90.94 106 VAL A N 1
ATOM 876 C CA . VAL A 1 106 ? -13.089 -0.708 20.734 1.00 90.94 106 VAL A CA 1
ATOM 877 C C . VAL A 1 106 ? -11.603 -0.439 20.994 1.00 90.94 106 VAL A C 1
ATOM 879 O O . VAL A 1 106 ? -11.223 0.684 21.334 1.00 90.94 106 VAL A O 1
ATOM 882 N N . LYS A 1 107 ? -10.732 -1.432 20.770 1.00 94.25 107 LYS A N 1
ATOM 883 C CA . LYS A 1 107 ? -9.278 -1.267 20.925 1.00 94.25 107 LYS A CA 1
ATOM 884 C C . LYS A 1 107 ? -8.721 -0.258 19.918 1.00 94.25 107 LYS A C 1
ATOM 886 O O . LYS A 1 107 ? -7.814 0.496 20.257 1.00 94.25 107 LYS A O 1
ATOM 891 N N . CYS A 1 108 ? -9.333 -0.129 18.733 1.00 92.94 108 CYS A N 1
ATOM 892 C CA . CYS A 1 108 ? -8.886 0.807 17.695 1.00 92.94 108 CYS A CA 1
ATOM 893 C C . CYS A 1 108 ? -8.907 2.287 18.111 1.00 92.94 108 CYS A C 1
ATOM 895 O O . CYS A 1 108 ? -8.241 3.112 17.477 1.00 92.94 108 CYS A O 1
ATOM 897 N N . LYS A 1 109 ? -9.600 2.627 19.203 1.00 93.56 109 LYS A N 1
ATOM 898 C CA . LYS A 1 109 ? -9.559 3.958 19.813 1.00 93.56 109 LYS A CA 1
ATOM 899 C C . LYS A 1 109 ? -8.136 4.419 20.135 1.00 93.56 109 LYS A C 1
ATOM 901 O O . LYS A 1 109 ? -7.842 5.614 20.053 1.00 93.56 109 LYS A O 1
ATOM 906 N N . GLU A 1 110 ? -7.230 3.489 20.442 1.00 94.19 110 GLU A N 1
ATOM 907 C CA . GLU A 1 110 ? -5.814 3.795 20.672 1.00 94.19 110 GLU A CA 1
ATOM 908 C C . GLU A 1 110 ? -5.153 4.455 19.448 1.00 94.19 110 GLU A C 1
ATOM 910 O O . GLU A 1 110 ? -4.315 5.346 19.587 1.00 94.19 110 GLU A O 1
ATOM 915 N N . PHE A 1 111 ? -5.609 4.126 18.235 1.00 92.62 111 PHE A N 1
ATOM 916 C CA . PHE A 1 111 ? -5.068 4.662 16.986 1.00 92.62 111 PHE A CA 1
ATOM 917 C C . PHE A 1 111 ? -5.586 6.059 16.636 1.00 92.62 111 PHE A C 1
ATOM 919 O O . PHE A 1 111 ? -5.194 6.617 15.604 1.00 92.62 111 PHE A O 1
ATOM 926 N N . HIS A 1 112 ? -6.439 6.668 17.468 1.00 94.44 112 HIS A N 1
ATOM 927 C CA . HIS A 1 112 ? -6.952 8.025 17.234 1.00 94.44 112 HIS A CA 1
ATOM 928 C C . HIS A 1 112 ? -5.860 9.083 17.337 1.00 94.44 112 HIS A C 1
ATOM 930 O O . HIS A 1 112 ? -5.964 10.168 16.750 1.00 94.44 112 HIS A O 1
ATOM 936 N N . ARG A 1 113 ? -4.807 8.792 18.103 1.00 95.38 113 ARG A N 1
ATOM 937 C CA . ARG A 1 113 ? -3.693 9.701 18.361 1.00 95.38 113 ARG A CA 1
ATOM 938 C C . ARG A 1 113 ? -2.407 8.902 18.447 1.00 95.38 113 ARG A C 1
ATOM 940 O O . ARG A 1 113 ? -2.382 7.839 19.039 1.00 95.38 113 ARG A O 1
ATOM 947 N N . GLY A 1 114 ? -1.329 9.443 17.898 1.00 95.94 114 GLY A N 1
ATOM 948 C CA . GLY A 1 114 ? -0.036 8.777 17.982 1.00 95.94 114 GLY A CA 1
ATOM 949 C C . GLY A 1 114 ? 0.894 9.129 16.838 1.00 95.94 114 GLY A C 1
ATOM 950 O O . GLY A 1 114 ? 0.629 10.037 16.039 1.00 95.94 114 GLY A O 1
ATOM 951 N N . LYS A 1 115 ? 2.007 8.405 16.797 1.00 96.38 115 LYS A N 1
ATOM 952 C CA . LYS A 1 115 ? 2.950 8.393 15.685 1.00 96.38 115 LYS A CA 1
ATOM 953 C C . LYS A 1 115 ? 2.966 6.984 15.109 1.00 96.38 115 LYS A C 1
ATOM 955 O O . LYS A 1 115 ? 3.114 6.034 15.868 1.00 96.38 115 LYS A O 1
ATOM 960 N N . PHE A 1 116 ? 2.821 6.874 13.798 1.00 93.81 116 PHE A N 1
ATOM 961 C CA . PHE A 1 116 ? 2.732 5.603 13.085 1.00 93.81 116 PHE A CA 1
ATOM 962 C C . PHE A 1 116 ? 3.643 5.630 11.855 1.00 93.81 116 PHE A C 1
ATOM 964 O O . PHE A 1 116 ? 4.002 6.709 11.374 1.00 93.81 116 PHE A O 1
ATOM 971 N N . LYS A 1 117 ? 3.991 4.451 11.343 1.00 90.19 117 LYS A N 1
ATOM 972 C CA . LYS A 1 117 ? 4.709 4.252 10.078 1.00 90.19 117 LYS A CA 1
ATOM 973 C C . LYS A 1 117 ? 3.877 3.311 9.214 1.00 90.19 117 LYS A C 1
ATOM 975 O O . LYS A 1 117 ? 3.162 2.466 9.753 1.00 90.19 117 LYS A O 1
ATOM 980 N N . TYR A 1 118 ? 3.949 3.457 7.898 1.00 83.62 118 TYR A N 1
ATOM 981 C CA . TYR A 1 118 ? 3.401 2.430 7.021 1.00 83.62 118 TYR A CA 1
ATOM 982 C C . TYR A 1 118 ? 4.328 1.214 7.026 1.00 83.62 118 TYR A C 1
ATOM 984 O O . TYR A 1 118 ? 5.537 1.357 6.874 1.00 83.62 118 TYR A O 1
ATOM 992 N N . GLU A 1 119 ? 3.756 0.018 7.138 1.00 77.50 119 GLU A N 1
ATOM 993 C CA . GLU A 1 119 ? 4.488 -1.232 6.869 1.00 77.50 119 GLU A CA 1
ATOM 994 C C . GLU A 1 119 ? 4.757 -1.418 5.368 1.00 77.50 119 GLU A C 1
ATOM 996 O O . GLU A 1 119 ? 5.646 -2.157 4.960 1.00 77.50 119 GLU A O 1
ATOM 1001 N N . ASN A 1 120 ? 3.987 -0.726 4.529 1.00 71.88 120 ASN A N 1
ATOM 1002 C CA . ASN A 1 120 ? 4.089 -0.798 3.082 1.00 71.88 120 ASN A CA 1
ATOM 1003 C C . ASN A 1 120 ? 5.449 -0.258 2.586 1.00 71.88 120 ASN A C 1
ATOM 1005 O O . ASN A 1 120 ? 5.718 0.929 2.791 1.00 71.88 120 ASN A O 1
ATOM 1009 N N . PRO A 1 121 ? 6.248 -1.048 1.838 1.00 71.56 121 PRO A N 1
ATOM 1010 C CA . PRO A 1 121 ? 7.546 -0.606 1.320 1.00 71.56 121 PRO A CA 1
ATOM 1011 C C . PRO A 1 121 ? 7.495 0.625 0.411 1.00 71.56 121 PRO A C 1
ATOM 1013 O O . PRO A 1 121 ? 8.494 1.325 0.279 1.00 71.56 121 PRO A O 1
ATOM 1016 N N . ALA A 1 122 ? 6.349 0.911 -0.218 1.00 69.44 122 ALA A N 1
ATOM 1017 C CA . ALA A 1 122 ? 6.173 2.097 -1.062 1.00 69.44 122 ALA A CA 1
ATOM 1018 C C . ALA A 1 122 ? 6.250 3.404 -0.261 1.00 69.44 122 ALA A C 1
ATOM 1020 O O . ALA A 1 122 ? 6.583 4.457 -0.799 1.00 69.44 122 ALA A O 1
ATOM 1021 N N . TYR A 1 123 ? 5.900 3.324 1.022 1.00 74.69 123 TYR A N 1
ATOM 1022 C CA . TYR A 1 123 ? 5.760 4.453 1.933 1.00 74.69 123 TYR A CA 1
ATOM 1023 C C . TYR A 1 123 ? 6.513 4.190 3.235 1.00 74.69 123 TYR A C 1
ATOM 1025 O O . TYR A 1 123 ? 6.150 4.755 4.266 1.00 74.69 123 TYR A O 1
ATOM 1033 N N . SER A 1 124 ? 7.531 3.319 3.201 1.00 76.62 124 SER A N 1
ATOM 1034 C CA . SER A 1 124 ? 8.215 2.855 4.407 1.00 76.62 124 SER A CA 1
ATOM 1035 C C . SER A 1 124 ? 8.788 4.016 5.193 1.00 76.62 124 SER A C 1
ATOM 1037 O O . SER A 1 124 ? 8.748 3.965 6.409 1.00 76.62 124 SER A O 1
ATOM 1039 N N . GLU A 1 125 ? 9.251 5.081 4.542 1.00 82.31 125 GLU A N 1
ATOM 1040 C CA . GLU A 1 125 ? 9.821 6.252 5.220 1.00 82.31 125 GLU A CA 1
ATOM 1041 C C . GLU A 1 125 ? 8.791 7.303 5.632 1.00 82.31 125 GLU A C 1
ATOM 1043 O O . GLU A 1 125 ? 9.115 8.277 6.310 1.00 82.31 125 GLU A O 1
ATOM 1048 N N . THR A 1 126 ? 7.517 7.090 5.300 1.00 86.25 126 THR A N 1
ATOM 1049 C CA . THR A 1 126 ? 6.461 8.024 5.668 1.00 86.25 126 THR A CA 1
ATOM 1050 C C . THR A 1 126 ? 6.104 7.894 7.145 1.00 86.25 126 THR A C 1
ATOM 1052 O O . THR A 1 126 ? 5.618 6.859 7.610 1.00 86.25 126 THR A O 1
ATOM 1055 N N . ILE A 1 127 ? 6.270 8.995 7.880 1.00 91.56 127 ILE A N 1
ATOM 1056 C CA . ILE A 1 127 ? 5.870 9.107 9.285 1.00 91.56 127 ILE A CA 1
ATOM 1057 C C . ILE A 1 127 ? 4.510 9.797 9.373 1.00 91.56 127 ILE A C 1
ATOM 1059 O O . ILE A 1 127 ? 4.345 10.948 8.960 1.00 91.56 127 ILE A O 1
ATOM 1063 N N . ILE A 1 128 ? 3.550 9.119 9.998 1.00 93.50 128 ILE A N 1
ATOM 1064 C CA . ILE A 1 128 ? 2.201 9.619 10.247 1.00 93.50 128 ILE A CA 1
ATOM 1065 C C . ILE A 1 128 ? 2.129 10.154 11.676 1.00 93.50 128 ILE A C 1
ATOM 1067 O O . ILE A 1 128 ? 2.229 9.408 12.646 1.00 93.50 128 ILE A O 1
ATOM 1071 N N . LYS A 1 129 ? 1.885 11.453 11.836 1.00 95.75 129 LYS A N 1
ATOM 1072 C CA . LYS A 1 129 ? 1.547 12.067 13.124 1.00 95.75 129 LYS A CA 1
ATOM 1073 C C . LYS A 1 129 ? 0.052 12.339 13.178 1.00 95.75 129 LYS A C 1
ATOM 1075 O O . LYS A 1 129 ? -0.444 13.260 12.522 1.00 95.75 129 LYS A O 1
ATOM 1080 N N . ARG A 1 130 ? -0.665 11.583 14.007 1.00 95.94 130 ARG A N 1
ATOM 1081 C CA . ARG A 1 130 ? -2.118 11.692 14.147 1.00 95.94 130 ARG A CA 1
ATOM 1082 C C . ARG A 1 130 ? -2.521 12.395 15.438 1.00 95.94 130 ARG A C 1
ATOM 1084 O O . ARG A 1 130 ? -1.985 12.146 16.516 1.00 95.94 130 ARG A O 1
ATOM 1091 N N . ARG A 1 131 ? -3.488 13.297 15.309 1.00 93.94 131 ARG A N 1
ATOM 1092 C CA . ARG A 1 131 ? -4.163 14.038 16.378 1.00 93.94 131 ARG A CA 1
ATOM 1093 C C . ARG A 1 131 ? -5.672 13.861 16.216 1.00 93.94 131 ARG A C 1
ATOM 1095 O O . ARG A 1 131 ? -6.139 13.515 15.138 1.00 93.94 131 ARG A O 1
ATOM 1102 N N . ALA A 1 132 ? -6.437 14.249 17.236 1.00 90.81 132 ALA A N 1
ATOM 1103 C CA . ALA A 1 132 ? -7.894 14.073 17.283 1.00 90.81 132 ALA A CA 1
ATOM 1104 C C . ALA A 1 132 ? -8.662 14.502 16.012 1.00 90.81 132 ALA A C 1
ATOM 1106 O O . ALA A 1 132 ? -9.621 13.848 15.632 1.00 90.81 132 ALA A O 1
ATOM 1107 N N . LYS A 1 133 ? -8.255 15.606 15.367 1.00 93.62 133 LYS A N 1
ATOM 1108 C CA . LYS A 1 133 ? -8.925 16.166 14.173 1.00 93.62 133 LYS A CA 1
ATOM 1109 C C . LYS A 1 133 ? -7.988 16.378 12.982 1.00 93.62 133 LYS A C 1
ATOM 1111 O O . LYS A 1 133 ? -8.397 16.953 11.974 1.00 93.62 133 LYS A O 1
ATOM 1116 N N . ARG A 1 134 ? -6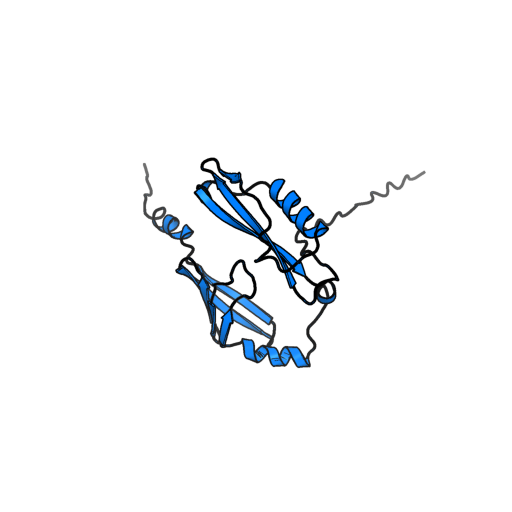.721 15.951 13.079 1.00 95.44 134 ARG A N 1
ATOM 1117 C CA . ARG A 1 134 ? -5.721 16.148 12.017 1.00 95.44 134 ARG A CA 1
ATOM 1118 C C . ARG A 1 134 ? -4.755 14.976 11.902 1.00 95.44 134 ARG A C 1
ATOM 1120 O O . ARG A 1 134 ? -4.298 14.461 12.917 1.00 95.44 134 ARG A O 1
ATOM 1127 N N . GLN A 1 135 ? -4.361 14.660 10.677 1.00 95.75 135 GLN A N 1
ATOM 1128 C CA . GLN A 1 135 ? -3.249 13.767 10.365 1.00 95.75 135 GLN A CA 1
ATOM 1129 C C . GLN A 1 135 ? -2.218 14.536 9.537 1.00 95.75 135 GLN A C 1
ATOM 1131 O O . GLN A 1 135 ? -2.577 15.322 8.661 1.00 95.75 135 GLN A O 1
ATOM 1136 N N . ILE A 1 136 ? -0.943 14.378 9.878 1.00 93.81 136 ILE A N 1
ATOM 1137 C CA . ILE A 1 136 ? 0.175 14.986 9.157 1.00 93.81 136 ILE A CA 1
ATOM 1138 C C . ILE A 1 136 ? 1.116 13.863 8.766 1.00 93.81 136 ILE A C 1
ATOM 1140 O O . ILE A 1 136 ? 1.570 13.128 9.639 1.00 93.81 136 ILE A O 1
ATOM 1144 N N . GLU A 1 137 ? 1.418 13.769 7.484 1.00 91.88 137 GLU A N 1
ATOM 1145 C CA . GLU A 1 137 ? 2.341 12.785 6.939 1.00 91.88 137 GLU A CA 1
ATOM 1146 C C . GLU A 1 137 ? 3.576 13.495 6.406 1.00 91.88 137 GLU A C 1
ATOM 1148 O O . GLU A 1 137 ? 3.477 14.525 5.730 1.00 91.88 137 GLU A O 1
ATOM 1153 N N . HIS A 1 138 ? 4.733 12.956 6.764 1.00 88.44 138 HIS A N 1
ATOM 1154 C CA . HIS A 1 138 ? 6.036 13.393 6.291 1.00 88.44 138 HIS A CA 1
ATOM 1155 C C . HIS A 1 138 ? 6.620 12.262 5.457 1.00 88.44 138 HIS A C 1
ATOM 1157 O O . HIS A 1 138 ? 6.941 11.226 6.030 1.00 88.44 138 HIS A O 1
ATOM 1163 N N . GLY A 1 139 ? 6.677 12.446 4.138 1.00 76.81 139 GLY A N 1
ATOM 1164 C CA . GLY A 1 139 ? 7.264 11.482 3.209 1.00 76.81 139 GLY A CA 1
ATOM 1165 C C . GLY A 1 139 ? 8.744 11.750 2.936 1.00 76.81 139 GLY A C 1
ATOM 1166 O O . GLY A 1 139 ? 9.257 12.826 3.243 1.00 76.81 139 GLY A O 1
ATOM 1167 N N . ASP A 1 140 ? 9.389 10.771 2.307 1.00 63.12 140 ASP A N 1
ATOM 1168 C CA . ASP A 1 140 ? 10.842 10.711 2.090 1.00 63.12 140 ASP A CA 1
ATOM 1169 C C . ASP A 1 140 ? 11.385 11.861 1.219 1.00 63.12 140 ASP A C 1
ATOM 1171 O O . ASP A 1 140 ? 12.434 12.434 1.488 1.00 63.12 140 ASP A O 1
ATOM 1175 N N . LEU A 1 141 ? 10.611 12.296 0.219 1.00 60.97 141 LEU A N 1
ATOM 1176 C CA . LEU A 1 141 ? 10.968 13.394 -0.694 1.00 60.97 141 LEU A CA 1
ATOM 1177 C C . LEU A 1 141 ? 10.602 14.783 -0.132 1.00 60.97 141 LEU A C 1
ATOM 1179 O O . LEU A 1 141 ? 10.171 15.671 -0.860 1.00 60.97 141 LEU A O 1
ATOM 1183 N N . GLY A 1 142 ? 10.623 14.955 1.194 1.00 58.78 142 GLY A N 1
ATOM 1184 C CA . GLY A 1 142 ? 10.280 16.223 1.859 1.00 58.78 142 GLY A CA 1
ATOM 1185 C C . GLY A 1 142 ? 8.804 16.646 1.747 1.00 58.78 142 GLY A C 1
ATOM 1186 O O . GLY A 1 142 ? 8.399 17.677 2.295 1.00 58.78 142 GLY A O 1
ATOM 1187 N N . GLY A 1 143 ? 7.973 15.846 1.075 1.00 72.50 143 GLY A N 1
ATOM 1188 C CA . GLY A 1 143 ? 6.550 16.092 0.894 1.00 72.50 143 GLY A CA 1
ATOM 1189 C C . GLY A 1 143 ? 5.797 16.031 2.221 1.00 72.50 143 GLY A C 1
ATOM 1190 O O . GLY A 1 143 ? 5.794 15.014 2.916 1.00 72.50 143 GLY A O 1
ATOM 1191 N N . LYS A 1 144 ? 5.118 17.126 2.569 1.00 85.12 144 LYS A N 1
ATOM 1192 C CA . LYS A 1 144 ? 4.244 17.219 3.735 1.00 85.12 144 LYS A CA 1
ATOM 1193 C C . LYS A 1 144 ? 2.785 17.194 3.313 1.00 85.12 144 LYS A C 1
ATOM 1195 O O . LYS A 1 144 ? 2.284 18.130 2.684 1.00 85.12 144 LYS A O 1
ATOM 1200 N N . GLN A 1 145 ? 2.076 16.166 3.755 1.00 89.12 145 GLN A N 1
ATOM 1201 C CA . GLN A 1 145 ? 0.643 16.042 3.528 1.00 89.12 145 GLN A CA 1
ATOM 1202 C C . GLN A 1 145 ? -0.104 16.309 4.833 1.00 89.12 145 GLN A C 1
ATOM 1204 O O . GLN A 1 145 ? 0.324 15.917 5.921 1.00 89.12 145 GLN A O 1
ATOM 1209 N N . LYS A 1 146 ? -1.198 17.060 4.748 1.00 92.94 146 LYS A N 1
ATOM 1210 C CA . LYS A 1 146 ? -2.055 17.390 5.885 1.00 92.94 146 LYS A CA 1
ATOM 1211 C C . LYS A 1 146 ? -3.480 17.014 5.549 1.00 92.94 146 LYS A C 1
ATOM 1213 O O . LYS A 1 146 ? -4.022 17.466 4.544 1.00 92.94 146 LYS A O 1
ATOM 1218 N N . TYR A 1 147 ? -4.097 16.303 6.474 1.00 94.50 147 TYR A N 1
ATOM 1219 C CA . TYR A 1 147 ? -5.466 15.839 6.374 1.00 94.50 147 TYR A CA 1
ATOM 1220 C C . TYR A 1 147 ? -6.271 16.285 7.588 1.00 94.50 147 TYR A C 1
ATOM 1222 O O . TYR A 1 147 ? -5.768 16.325 8.719 1.00 94.50 147 TYR A O 1
ATOM 1230 N N . LYS A 1 148 ? -7.548 16.581 7.365 1.00 96.12 148 LYS A N 1
ATOM 1231 C CA . LYS A 1 148 ? -8.567 16.613 8.411 1.00 96.12 148 LYS A CA 1
ATOM 1232 C C . LYS A 1 148 ? -9.092 15.192 8.577 1.00 96.12 148 LYS A C 1
ATOM 1234 O O . LYS A 1 148 ? -9.499 14.579 7.598 1.00 96.12 148 LYS A O 1
ATOM 1239 N N . ILE A 1 149 ? -9.075 14.678 9.804 1.00 95.75 149 ILE A N 1
ATOM 1240 C CA . ILE A 1 149 ? -9.647 13.363 10.123 1.00 95.75 149 ILE A CA 1
ATOM 1241 C C . ILE A 1 149 ? -11.012 13.556 10.782 1.00 95.75 149 ILE A C 1
ATOM 1243 O O . ILE A 1 149 ? -11.159 14.392 11.679 1.00 95.75 149 ILE A O 1
ATOM 1247 N N . LYS A 1 150 ? -12.008 12.805 10.312 1.00 95.12 150 LYS A N 1
ATOM 1248 C CA . LYS A 1 150 ? -13.345 12.708 10.906 1.00 95.12 150 LYS A CA 1
ATOM 1249 C C . LYS A 1 150 ? -13.596 11.244 11.249 1.00 95.12 150 LYS A C 1
ATOM 1251 O O . LYS A 1 150 ? -13.805 10.438 10.346 1.00 95.12 150 LYS A O 1
ATOM 1256 N N . TRP A 1 151 ? -13.535 10.914 12.533 1.00 93.00 151 TRP A N 1
ATOM 1257 C CA . TRP A 1 151 ? -13.883 9.589 13.040 1.00 93.00 151 TRP A CA 1
ATOM 1258 C C . TRP A 1 151 ? -15.401 9.423 13.034 1.00 93.00 151 TRP A C 1
ATOM 1260 O O . TRP A 1 151 ? -16.116 10.310 13.496 1.00 93.00 151 TRP A O 1
ATOM 1270 N N . THR A 1 152 ? -15.878 8.319 12.473 1.00 92.88 152 THR A N 1
ATOM 1271 C CA . THR A 1 152 ? -17.295 7.919 12.506 1.00 92.88 152 THR A CA 1
ATOM 1272 C C . THR A 1 152 ? -17.529 6.756 13.467 1.00 92.88 152 THR A C 1
ATOM 1274 O O . THR A 1 152 ? -18.659 6.535 13.876 1.00 92.88 152 THR A O 1
ATOM 1277 N N . ASP A 1 153 ? -16.465 6.025 13.807 1.00 91.88 153 ASP A N 1
ATOM 1278 C CA . ASP A 1 153 ? -16.402 4.920 14.768 1.00 91.88 153 ASP A CA 1
ATOM 1279 C C . ASP A 1 153 ? -14.938 4.804 15.248 1.00 91.88 153 ASP A C 1
ATOM 1281 O O . ASP A 1 153 ? -14.052 5.390 14.624 1.00 91.88 153 ASP A O 1
ATOM 1285 N N . ASP A 1 154 ? -14.639 4.033 16.291 1.00 92.56 154 ASP A N 1
ATOM 1286 C CA . ASP A 1 154 ? -13.276 3.830 16.791 1.00 92.56 154 ASP A CA 1
ATOM 1287 C C . ASP A 1 154 ? -12.339 3.186 15.751 1.00 92.56 154 ASP A C 1
ATOM 1289 O O . ASP A 1 154 ? -11.134 3.429 15.772 1.00 92.56 154 ASP A O 1
ATOM 1293 N N . HIS A 1 155 ? -12.898 2.460 14.780 1.00 90.56 155 HIS A N 1
ATOM 1294 C CA . HIS A 1 155 ? -12.180 1.775 13.698 1.00 90.56 155 HIS A CA 1
ATOM 1295 C C . HIS A 1 155 ? -12.480 2.337 12.291 1.00 90.56 155 HIS A C 1
ATOM 1297 O O . HIS A 1 155 ? -11.983 1.809 11.297 1.00 90.56 155 HIS A O 1
ATOM 1303 N N . LYS A 1 156 ? -13.293 3.402 12.175 1.00 92.38 156 LYS A N 1
ATOM 1304 C CA . LYS A 1 156 ? -13.687 4.004 10.885 1.00 92.38 156 LYS A CA 1
ATOM 1305 C C . LYS A 1 156 ? -13.502 5.514 10.895 1.00 92.38 156 LYS A C 1
ATOM 1307 O O . LYS A 1 156 ? -14.002 6.222 11.769 1.00 92.38 156 LYS A O 1
ATOM 1312 N N . TYR A 1 157 ? -12.842 6.028 9.865 1.00 94.06 157 TYR A N 1
ATOM 1313 C CA . TYR A 1 157 ? -12.634 7.458 9.692 1.00 94.06 157 TYR A CA 1
ATOM 1314 C C . TYR A 1 157 ? -12.614 7.861 8.224 1.00 94.06 157 TYR A C 1
ATOM 1316 O O . TYR A 1 157 ? -12.368 7.055 7.330 1.00 94.06 157 TYR A O 1
ATOM 1324 N N . LYS A 1 158 ? -12.835 9.153 7.987 1.00 94.31 158 LYS A N 1
ATOM 1325 C CA . LYS A 1 158 ? -12.646 9.807 6.692 1.00 94.31 158 LYS A CA 1
ATOM 1326 C C . LYS A 1 158 ? -11.484 10.790 6.786 1.00 94.31 158 LYS A C 1
ATOM 1328 O O . LYS A 1 158 ? -11.403 11.555 7.753 1.00 94.31 158 LYS A O 1
ATOM 1333 N N . LEU A 1 159 ? -10.608 10.774 5.784 1.00 92.69 159 LEU A N 1
ATOM 1334 C CA . LEU A 1 159 ? -9.563 11.778 5.595 1.00 92.69 159 LEU A CA 1
ATOM 1335 C C . LEU A 1 159 ? -9.980 12.744 4.491 1.00 92.69 159 LEU A C 1
ATOM 1337 O O . LEU A 1 159 ? -10.416 12.334 3.423 1.00 92.69 159 LEU A O 1
ATOM 1341 N N . GLU A 1 160 ? -9.832 14.030 4.766 1.00 92.81 160 GLU A N 1
ATOM 1342 C CA . GLU A 1 160 ? -10.081 15.116 3.823 1.00 92.81 160 GLU A CA 1
ATOM 1343 C C . GLU A 1 160 ? -8.770 15.888 3.645 1.00 92.81 160 GLU A C 1
ATOM 1345 O O . GLU A 1 160 ? -8.197 16.381 4.625 1.00 92.81 160 GLU A O 1
ATOM 1350 N N . THR A 1 161 ? -8.254 15.938 2.417 1.00 91.25 161 THR A N 1
ATOM 1351 C CA . THR A 1 161 ? -6.969 16.575 2.101 1.00 91.25 161 THR A CA 1
ATOM 1352 C C . THR A 1 161 ? -7.057 18.081 2.318 1.00 91.25 161 THR A C 1
ATOM 1354 O O . THR A 1 161 ? -7.875 18.757 1.708 1.00 91.25 161 THR A O 1
ATOM 1357 N N . LEU A 1 162 ? -6.193 18.618 3.180 1.00 88.31 162 LEU A N 1
ATOM 1358 C CA . LEU A 1 162 ? -6.072 20.061 3.422 1.00 88.31 162 LEU A CA 1
ATOM 1359 C C . LEU A 1 162 ? -4.879 20.667 2.686 1.00 88.31 162 LEU A C 1
ATOM 1361 O O . LEU A 1 162 ? -4.925 21.811 2.252 1.00 88.31 162 LEU A O 1
ATOM 1365 N N . LYS A 1 163 ? -3.770 19.927 2.620 1.00 83.56 163 LYS A N 1
ATOM 1366 C CA . LYS A 1 163 ? -2.562 20.335 1.903 1.00 83.56 163 LYS A CA 1
ATOM 1367 C C . LYS A 1 163 ? -1.834 19.096 1.426 1.00 83.56 163 LYS A C 1
ATOM 1369 O O . LYS A 1 163 ? -1.569 18.204 2.226 1.00 83.56 163 LYS A O 1
ATOM 1374 N N . MET A 1 164 ? -1.447 19.096 0.163 1.00 74.94 164 MET A N 1
ATOM 1375 C CA . MET A 1 164 ? -0.564 18.101 -0.413 1.00 74.94 164 MET A CA 1
ATOM 1376 C C . MET A 1 164 ? 0.564 18.884 -1.074 1.00 74.94 164 MET A C 1
ATOM 1378 O O . MET A 1 164 ? 0.361 19.487 -2.116 1.00 74.94 164 MET A O 1
ATOM 1382 N N . SER A 1 165 ? 1.722 18.992 -0.420 1.00 61.88 165 SER A N 1
ATOM 1383 C CA . SER A 1 165 ? 2.898 19.513 -1.115 1.00 61.88 165 SER A CA 1
ATOM 1384 C C . SER A 1 165 ? 3.510 18.348 -1.879 1.00 61.88 165 SER A C 1
ATOM 1386 O O . SER A 1 165 ? 4.344 17.621 -1.333 1.00 61.88 165 SER A O 1
ATOM 1388 N N . LEU A 1 166 ? 3.048 18.114 -3.103 1.00 57.12 166 LEU A N 1
ATOM 1389 C CA . LEU A 1 166 ? 3.863 17.368 -4.046 1.00 57.12 166 LEU A CA 1
ATOM 1390 C C . LEU A 1 166 ? 4.934 18.337 -4.530 1.00 57.12 166 LEU A C 1
ATOM 1392 O O . LEU A 1 166 ? 4.633 19.468 -4.896 1.00 57.12 166 LEU A O 1
ATOM 1396 N N . GLU A 1 167 ? 6.185 17.903 -4.583 1.00 53.16 167 GLU A N 1
ATOM 1397 C CA . GLU A 1 167 ? 7.237 18.662 -5.268 1.00 53.16 167 GLU A CA 1
ATOM 1398 C C . GLU A 1 167 ? 6.848 18.961 -6.738 1.00 53.16 167 GLU A C 1
ATOM 1400 O O . GLU A 1 167 ? 7.257 19.965 -7.309 1.00 53.16 167 GLU A O 1
ATOM 1405 N N . LYS A 1 168 ? 5.916 18.164 -7.292 1.00 45.12 168 LYS A N 1
ATOM 1406 C CA . LYS A 1 168 ? 5.243 18.331 -8.592 1.00 45.12 168 LYS A CA 1
ATOM 1407 C C . LYS A 1 168 ? 4.260 19.515 -8.693 1.00 45.12 168 LYS A C 1
ATOM 1409 O O . LYS A 1 168 ? 3.849 19.818 -9.809 1.00 45.12 168 LYS A O 1
ATOM 1414 N N . ASP A 1 169 ? 3.878 20.166 -7.592 1.00 42.28 169 ASP A N 1
ATOM 1415 C CA . ASP A 1 169 ? 2.921 21.289 -7.594 1.00 42.28 169 ASP A CA 1
ATOM 1416 C C . ASP A 1 169 ? 3.591 22.678 -7.567 1.00 42.28 169 ASP A C 1
ATOM 1418 O O . ASP A 1 169 ? 2.895 23.679 -7.720 1.00 42.28 169 ASP A O 1
ATOM 1422 N N . LYS A 1 170 ? 4.931 22.772 -7.468 1.00 44.19 170 LYS A N 1
ATOM 1423 C CA . LYS A 1 170 ? 5.644 24.066 -7.577 1.00 44.19 170 LYS A CA 1
ATOM 1424 C C . LYS A 1 170 ? 5.397 24.772 -8.921 1.00 44.19 170 LYS A C 1
ATOM 1426 O O . LYS A 1 170 ? 5.333 25.991 -8.965 1.00 44.19 170 LYS A O 1
ATOM 1431 N N . HIS A 1 171 ? 5.156 24.019 -9.994 1.00 46.09 171 HIS A N 1
ATOM 1432 C CA . HIS A 1 171 ? 4.903 24.585 -11.325 1.00 46.09 171 HIS A CA 1
ATOM 1433 C C . HIS A 1 171 ? 3.440 24.975 -11.590 1.00 46.09 171 HIS A C 1
ATOM 1435 O O . HIS A 1 171 ? 3.136 25.468 -12.670 1.00 46.09 171 HIS A O 1
ATOM 1441 N N . LYS A 1 172 ? 2.511 24.788 -10.639 1.00 40.38 172 LYS A N 1
ATOM 1442 C CA . LYS A 1 172 ? 1.162 25.378 -10.753 1.00 40.38 172 LYS A CA 1
ATOM 1443 C C . LYS A 1 172 ? 1.104 26.824 -10.267 1.00 40.38 172 LYS A C 1
ATOM 1445 O O . LYS A 1 172 ? 0.181 27.538 -10.642 1.00 40.38 172 LYS A O 1
ATOM 1450 N N . GLU A 1 173 ? 2.070 27.258 -9.459 1.00 37.00 173 GLU A N 1
ATOM 1451 C CA . GLU A 1 173 ? 2.145 28.650 -9.003 1.00 37.00 173 GLU A CA 1
ATOM 1452 C C . GLU A 1 173 ? 2.768 29.569 -10.072 1.00 37.00 173 GLU A C 1
ATOM 1454 O O . GLU A 1 173 ? 2.328 30.707 -10.201 1.00 37.00 173 GLU A O 1
ATOM 1459 N N . GLU A 1 174 ? 3.670 29.067 -10.928 1.00 35.00 174 GLU A N 1
ATOM 1460 C CA . GLU A 1 174 ? 4.229 29.838 -12.060 1.00 35.00 174 GLU A CA 1
ATOM 1461 C C . GLU A 1 174 ? 3.220 30.094 -13.195 1.00 35.00 174 GLU A C 1
ATOM 1463 O O . GLU A 1 174 ? 3.291 31.121 -13.863 1.00 35.00 174 GLU A O 1
ATOM 1468 N N . TYR A 1 175 ? 2.233 29.213 -13.392 1.00 32.97 175 TYR A N 1
ATOM 1469 C CA . TYR A 1 175 ? 1.234 29.367 -14.462 1.00 32.97 175 TYR A CA 1
ATOM 1470 C C . TYR A 1 175 ? 0.058 30.290 -14.110 1.00 32.97 175 TYR A C 1
ATOM 1472 O O . TYR A 1 175 ? -0.710 30.649 -14.997 1.00 32.97 175 TYR A O 1
ATOM 1480 N N . ASN A 1 176 ? -0.077 30.720 -12.851 1.00 33.03 176 ASN A N 1
ATOM 1481 C CA . ASN A 1 176 ? -1.115 31.676 -12.442 1.00 33.03 176 ASN A CA 1
ATOM 1482 C C . ASN A 1 176 ? -0.631 33.140 -12.441 1.00 33.03 176 ASN A C 1
ATOM 1484 O O . ASN A 1 176 ? -1.367 34.014 -11.985 1.00 33.03 176 ASN A O 1
ATOM 1488 N N . GLN A 1 177 ? 0.580 33.426 -12.941 1.00 35.16 177 GLN A N 1
ATOM 1489 C CA . GLN A 1 177 ? 1.117 34.793 -13.043 1.00 35.16 177 GLN A CA 1
ATOM 1490 C C . GLN A 1 177 ? 1.433 35.270 -14.471 1.00 35.16 177 GLN A C 1
ATOM 1492 O O . GLN A 1 177 ? 1.995 36.351 -14.626 1.00 35.16 177 GLN A O 1
ATOM 1497 N N . ILE A 1 178 ? 1.020 34.554 -15.525 1.00 32.19 178 ILE A N 1
ATOM 1498 C CA . ILE A 1 178 ? 1.189 35.032 -16.910 1.00 32.19 178 ILE A CA 1
ATOM 1499 C C . ILE A 1 178 ? -0.178 35.269 -17.576 1.00 32.19 178 ILE A C 1
ATOM 1501 O O . ILE A 1 178 ? -0.785 34.365 -18.133 1.00 32.19 178 ILE A O 1
ATOM 1505 N N . SER A 1 179 ? -0.591 36.539 -17.463 1.00 27.09 179 SER A N 1
ATOM 1506 C CA . SER A 1 179 ? -1.459 37.391 -18.301 1.00 27.09 179 SER A CA 1
ATOM 1507 C C . SER A 1 179 ? -2.883 36.954 -18.701 1.00 27.09 179 SER A C 1
ATOM 1509 O O . SER A 1 179 ? -3.049 35.977 -19.427 1.00 27.09 179 SER A O 1
ATOM 1511 N N . PRO A 1 180 ? -3.911 37.797 -18.452 1.00 28.69 180 PRO A N 1
ATOM 1512 C CA . PRO A 1 180 ? -4.890 38.085 -19.493 1.00 28.69 180 PRO A CA 1
ATOM 1513 C C . PRO A 1 180 ? -4.209 38.940 -20.575 1.00 28.69 180 PRO A C 1
ATOM 1515 O O . PRO A 1 180 ? -3.578 39.953 -20.268 1.00 28.69 180 PRO A O 1
ATOM 1518 N N . GLN A 1 181 ? -4.283 38.511 -21.830 1.00 33.00 181 GLN A N 1
ATOM 1519 C CA . GLN A 1 181 ? -4.083 39.386 -22.983 1.00 33.00 181 GLN A CA 1
ATOM 1520 C C . GLN A 1 181 ? -5.453 39.590 -23.627 1.00 33.00 181 GLN A C 1
ATOM 1522 O O . GLN A 1 181 ? -6.089 38.626 -24.042 1.00 33.00 181 GLN A O 1
ATOM 1527 N N . GLU A 1 182 ? -5.878 40.843 -23.699 1.00 25.91 182 GLU A N 1
ATOM 1528 C CA . GLU A 1 182 ? -6.916 41.360 -24.591 1.00 25.91 182 GLU A CA 1
ATOM 1529 C C . GLU A 1 182 ? -6.452 42.752 -25.048 1.00 25.91 182 GLU A C 1
ATOM 1531 O O . GLU A 1 182 ? -5.787 43.443 -24.267 1.00 25.91 182 GLU A O 1
ATOM 1536 N N . PRO A 1 183 ? -6.937 43.253 -26.191 1.00 36.44 183 PRO A N 1
ATOM 1537 C CA . PRO A 1 183 ? -6.803 42.749 -27.560 1.00 36.44 183 PRO A CA 1
ATOM 1538 C C . PRO A 1 183 ? -5.635 43.409 -28.315 1.00 36.44 183 PRO A C 1
ATOM 1540 O O . PRO A 1 183 ? -5.287 44.571 -27.999 1.00 36.44 183 PRO A O 1
#

pLDDT: mean 79.96, std 20.46, range [25.91, 97.12]